Protein AF-A0A661DRB1-F1 (afdb_monomer_lite)

Radius of gyration: 15.3 Å; chains: 1; bounding box: 31×17×45 Å

Foldseek 3Di:
DVVLVCCLVVQDDDLVVQLVCCVPPVVVPVVSNVVSVVSNVVSVVVVVVSVVVVVVVVPDD

pLDDT: mean 92.49, std 9.77, range [51.19, 97.75]

Structure (mmCIF, N/CA/C/O backbone):
data_AF-A0A661DRB1-F1
#
_entry.id   AF-A0A661DRB1-F1
#
loop_
_atom_site.group_PDB
_atom_site.id
_atom_site.type_symbol
_atom_site.label_atom_id
_atom_site.label_alt_id
_atom_site.label_comp_id
_atom_site.label_asym_id
_atom_site.label_entity_id
_atom_site.label_seq_id
_atom_site.pdbx_PDB_ins_code
_atom_site.Cartn_x
_atom_site.Cartn_y
_atom_site.Cartn_z
_atom_site.occupancy
_atom_site.B_iso_or_equiv
_atom_site.auth_seq_id
_atom_site.auth_comp_id
_atom_site.auth_asym_id
_atom_site.auth_atom_id
_atom_site.pdbx_PDB_model_num
ATOM 1 N N . PRO A 1 1 ? -6.632 9.655 18.319 1.00 64.75 1 PRO A N 1
ATOM 2 C CA . PRO A 1 1 ? -6.899 10.101 16.927 1.00 64.75 1 PRO A CA 1
ATOM 3 C C . PRO A 1 1 ? -5.600 10.228 16.132 1.00 64.75 1 PRO A C 1
ATOM 5 O O . PRO A 1 1 ? -5.448 9.551 15.122 1.00 64.75 1 PRO A O 1
ATOM 8 N N . ASP A 1 2 ? -4.646 10.984 16.678 1.00 85.25 2 ASP A N 1
ATOM 9 C CA . ASP A 1 2 ? -3.382 11.326 16.013 1.00 85.25 2 ASP A CA 1
ATOM 10 C C . ASP A 1 2 ? -2.523 10.104 15.689 1.00 85.25 2 ASP A C 1
ATOM 12 O O . ASP A 1 2 ? -2.112 9.931 14.553 1.00 85.25 2 ASP A O 1
ATOM 16 N N . ILE A 1 3 ? -2.367 9.163 16.627 1.00 91.31 3 ILE A N 1
ATOM 1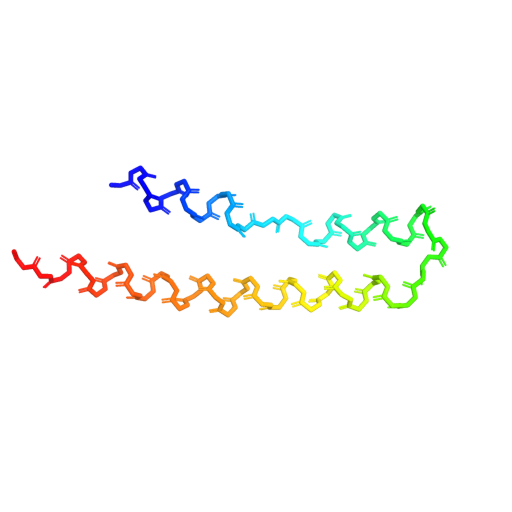7 C CA . ILE A 1 3 ? -1.573 7.940 16.398 1.00 91.31 3 ILE A CA 1
ATOM 18 C C . ILE A 1 3 ? -2.114 7.124 15.212 1.00 91.31 3 ILE A C 1
ATOM 20 O O . ILE A 1 3 ? -1.338 6.607 14.410 1.00 91.31 3 ILE A O 1
ATOM 24 N N . LYS A 1 4 ? -3.443 7.019 15.071 1.00 91.94 4 LYS A N 1
ATOM 25 C CA . LYS A 1 4 ? -4.074 6.276 13.967 1.00 91.94 4 LYS A CA 1
ATOM 26 C C . LYS A 1 4 ? -3.830 6.967 12.626 1.00 91.94 4 LYS A C 1
ATOM 28 O O . LYS A 1 4 ? -3.493 6.288 11.661 1.00 91.94 4 LYS A O 1
ATOM 33 N N . ALA A 1 5 ? -3.977 8.292 12.590 1.00 93.06 5 ALA A N 1
ATOM 34 C CA . ALA A 1 5 ? -3.719 9.099 11.402 1.00 93.06 5 ALA A CA 1
ATOM 35 C C . ALA A 1 5 ? -2.244 9.009 10.993 1.00 93.06 5 ALA A C 1
ATOM 37 O O . ALA A 1 5 ? -1.956 8.564 9.889 1.00 93.06 5 ALA A O 1
ATOM 38 N N . THR A 1 6 ? -1.315 9.273 11.915 1.00 95.44 6 THR A N 1
ATOM 39 C CA . THR A 1 6 ? 0.129 9.178 11.658 1.00 95.44 6 THR A CA 1
ATOM 40 C C . THR A 1 6 ? 0.546 7.777 11.206 1.00 95.44 6 THR A C 1
ATOM 42 O O . THR A 1 6 ? 1.364 7.647 10.301 1.00 95.44 6 THR A O 1
ATOM 45 N N . THR A 1 7 ? -0.035 6.714 11.777 1.00 95.06 7 THR A N 1
ATOM 46 C CA . THR A 1 7 ? 0.249 5.333 11.342 1.00 95.06 7 THR A CA 1
ATOM 47 C C . THR A 1 7 ? -0.153 5.108 9.883 1.00 95.06 7 THR A C 1
ATOM 49 O O . THR A 1 7 ? 0.607 4.509 9.124 1.00 95.06 7 THR A O 1
ATOM 52 N N . ILE A 1 8 ? -1.335 5.588 9.482 1.00 94.38 8 ILE A N 1
ATOM 53 C CA . ILE A 1 8 ? -1.828 5.466 8.105 1.00 94.38 8 ILE A CA 1
ATOM 54 C C . ILE A 1 8 ? -0.988 6.344 7.166 1.00 94.38 8 ILE A C 1
ATOM 56 O O . ILE A 1 8 ? -0.514 5.854 6.151 1.00 94.38 8 ILE A O 1
ATOM 60 N N . GLU A 1 9 ? -0.751 7.609 7.503 1.00 95.31 9 GLU A N 1
ATOM 61 C CA . GLU A 1 9 ? -0.043 8.561 6.636 1.00 95.31 9 GLU A CA 1
ATOM 62 C C . GLU A 1 9 ? 1.418 8.176 6.388 1.00 95.31 9 GLU A C 1
ATOM 64 O O . GLU A 1 9 ? 1.904 8.289 5.266 1.00 95.31 9 GLU A O 1
ATOM 69 N N . VAL A 1 10 ? 2.123 7.686 7.411 1.00 95.12 10 VAL A N 1
ATOM 70 C CA . VAL A 1 10 ? 3.518 7.241 7.263 1.00 95.12 10 VAL A CA 1
ATOM 71 C C . VAL A 1 10 ? 3.588 5.860 6.605 1.00 95.12 10 VAL A C 1
ATOM 73 O O . VAL A 1 10 ? 4.505 5.578 5.831 1.00 95.12 10 VAL A O 1
ATOM 76 N N . GLY A 1 11 ? 2.626 4.984 6.904 1.00 92.75 11 GLY A N 1
ATOM 77 C CA . GLY A 1 11 ? 2.583 3.623 6.375 1.00 92.75 11 GLY A CA 1
ATOM 78 C C . GLY A 1 11 ? 2.107 3.527 4.924 1.00 92.75 11 GLY A C 1
ATOM 79 O O . GLY A 1 11 ? 2.468 2.572 4.237 1.00 92.75 11 GLY A O 1
ATOM 80 N N . MET A 1 12 ? 1.311 4.488 4.447 1.00 95.69 12 MET A N 1
ATOM 81 C CA . MET A 1 12 ? 0.741 4.496 3.099 1.00 95.69 12 MET A CA 1
ATOM 82 C C . MET A 1 12 ? 1.465 5.499 2.204 1.00 95.69 12 MET A C 1
ATOM 84 O O . MET A 1 12 ? 1.294 6.708 2.324 1.00 95.69 12 MET A O 1
ATOM 88 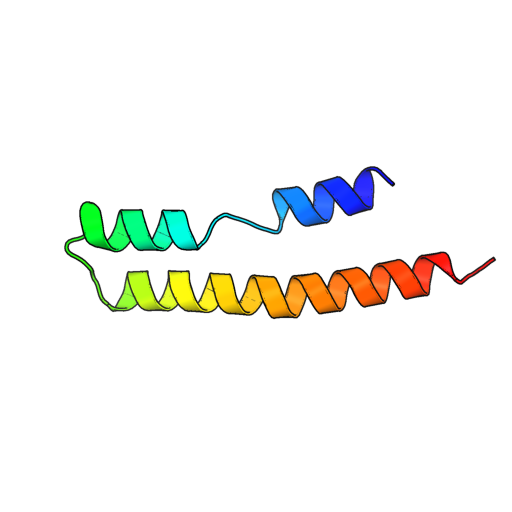N N . GLN A 1 13 ? 2.258 4.985 1.266 1.00 95.62 13 GLN A N 1
ATOM 89 C CA . GLN A 1 13 ? 3.029 5.806 0.335 1.00 95.62 13 GLN A CA 1
ATOM 90 C C . GLN A 1 13 ? 2.357 5.897 -1.037 1.00 95.62 13 GLN A C 1
ATOM 92 O O . GLN A 1 13 ? 1.496 5.093 -1.399 1.00 95.62 13 GLN A O 1
ATOM 97 N N . ASN A 1 14 ? 2.791 6.864 -1.848 1.00 95.81 14 ASN A N 1
ATOM 98 C CA . ASN A 1 14 ? 2.322 6.991 -3.222 1.00 95.81 14 ASN A CA 1
ATOM 99 C C . ASN A 1 14 ? 3.059 6.016 -4.156 1.00 95.81 14 ASN A C 1
ATOM 101 O O . ASN A 1 14 ? 4.037 6.368 -4.818 1.00 95.81 14 ASN A O 1
ATOM 105 N N . SER A 1 15 ? 2.552 4.787 -4.251 1.00 94.69 15 SER A N 1
ATOM 106 C CA . SER A 1 15 ? 3.095 3.766 -5.156 1.00 94.69 15 SER A CA 1
ATOM 107 C C . SER A 1 15 ? 2.956 4.130 -6.641 1.00 94.69 15 SER A C 1
ATOM 109 O O . SER A 1 15 ? 3.763 3.679 -7.449 1.00 94.69 15 SER A O 1
ATOM 111 N N . SER A 1 16 ? 1.989 4.976 -7.020 1.00 94.62 16 SER A N 1
ATOM 112 C CA . SER A 1 16 ? 1.835 5.421 -8.418 1.00 94.62 16 SER A CA 1
ATOM 113 C C . SER A 1 16 ? 2.976 6.343 -8.842 1.00 94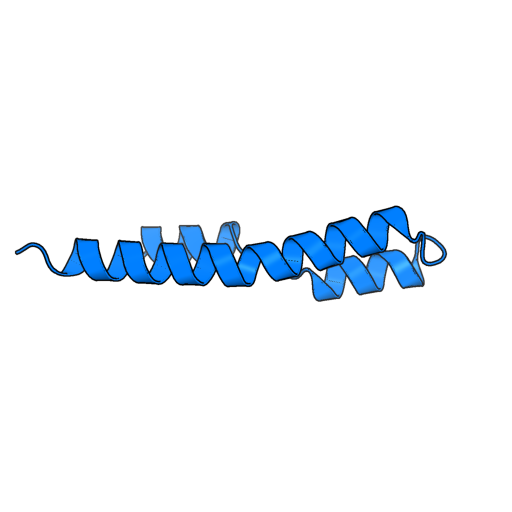.62 16 SER A C 1
ATOM 115 O O . SER A 1 16 ? 3.497 6.219 -9.948 1.00 94.62 16 SER A O 1
ATOM 117 N N . LEU A 1 17 ? 3.415 7.225 -7.939 1.00 97.25 17 LEU A N 1
ATOM 118 C CA . LEU A 1 17 ? 4.601 8.046 -8.162 1.00 97.25 17 LEU A CA 1
ATOM 119 C C . LEU A 1 17 ? 5.859 7.175 -8.286 1.00 97.25 17 LEU A C 1
ATOM 121 O O . LEU A 1 17 ? 6.670 7.413 -9.176 1.00 97.25 17 LEU A O 1
ATOM 125 N N . ALA A 1 18 ? 5.995 6.136 -7.456 1.00 96.62 18 ALA A N 1
ATOM 126 C CA . ALA A 1 18 ? 7.104 5.187 -7.566 1.00 96.62 18 ALA A CA 1
ATOM 127 C C . ALA A 1 18 ? 7.125 4.488 -8.938 1.00 96.62 18 ALA A C 1
ATOM 129 O O . ALA A 1 18 ? 8.163 4.461 -9.595 1.00 96.62 18 ALA A O 1
ATOM 130 N N . ILE A 1 19 ? 5.973 4.009 -9.423 1.00 97.25 19 ILE A N 1
ATOM 131 C CA . ILE A 1 19 ? 5.846 3.423 -10.767 1.00 97.25 19 ILE A CA 1
ATOM 132 C C . ILE A 1 19 ? 6.239 4.434 -11.855 1.00 97.25 19 ILE A C 1
ATOM 134 O O . ILE A 1 19 ? 6.997 4.095 -12.763 1.00 97.25 19 ILE A O 1
ATOM 138 N N . ALA A 1 20 ? 5.771 5.683 -11.765 1.00 97.62 20 ALA A N 1
ATOM 139 C CA . ALA A 1 20 ? 6.120 6.726 -12.730 1.00 97.62 20 ALA A CA 1
ATOM 140 C C . ALA A 1 20 ? 7.634 7.010 -12.763 1.00 97.62 20 ALA A C 1
ATOM 142 O O . ALA A 1 20 ? 8.210 7.213 -13.836 1.00 97.62 20 ALA A O 1
ATOM 143 N N . ILE A 1 21 ? 8.303 6.977 -11.607 1.00 97.62 21 ILE A N 1
ATOM 144 C CA . ILE A 1 21 ? 9.764 7.100 -11.514 1.00 97.62 21 ILE A CA 1
ATOM 145 C C . ILE A 1 21 ? 10.455 5.907 -12.187 1.00 97.62 21 ILE A C 1
ATOM 147 O O . ILE A 1 21 ? 11.394 6.118 -12.949 1.00 97.62 21 ILE A O 1
ATOM 151 N N . VAL A 1 22 ? 9.976 4.672 -11.986 1.00 97.69 22 VAL A N 1
ATOM 152 C CA . VAL A 1 22 ? 10.533 3.480 -12.660 1.00 97.69 22 VAL A CA 1
ATOM 153 C C . VAL A 1 22 ? 10.479 3.625 -14.182 1.00 97.69 22 VAL A C 1
ATOM 155 O O . VAL A 1 22 ? 11.487 3.435 -14.862 1.00 97.69 22 VAL A O 1
ATOM 158 N N . PHE A 1 23 ? 9.325 4.012 -14.726 1.00 96.62 23 PHE A N 1
ATOM 159 C CA . PHE A 1 23 ? 9.171 4.161 -16.174 1.00 96.62 23 PHE A CA 1
ATOM 160 C C . PHE A 1 23 ? 9.961 5.334 -16.758 1.00 96.62 23 PHE A C 1
ATOM 162 O O . PHE A 1 23 ? 10.449 5.228 -17.878 1.00 96.62 23 PHE A O 1
AT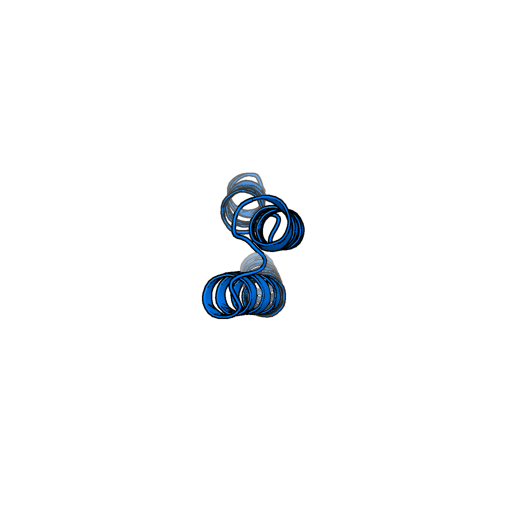OM 169 N N . SER A 1 24 ? 10.102 6.436 -16.019 1.00 97.31 24 SER A N 1
ATOM 170 C CA . SER A 1 24 ? 10.767 7.640 -16.533 1.00 97.31 24 SER A CA 1
ATOM 171 C C . SER A 1 24 ? 12.283 7.662 -16.322 1.00 97.31 24 SER A C 1
ATOM 173 O O . SER A 1 24 ? 12.985 8.219 -17.159 1.00 97.31 24 SER A O 1
ATOM 175 N N . GLN A 1 25 ? 12.794 7.080 -15.232 1.00 97.38 25 GLN A N 1
ATOM 176 C CA . GLN A 1 25 ? 14.210 7.185 -14.840 1.00 97.38 25 GLN A CA 1
ATOM 177 C C . GLN A 1 25 ? 14.980 5.863 -14.942 1.00 97.38 25 GLN A C 1
ATOM 179 O O . GLN A 1 25 ? 16.206 5.876 -15.011 1.00 97.38 25 GLN A O 1
ATOM 184 N N . PHE A 1 26 ? 14.286 4.723 -14.963 1.00 96.25 26 PHE A N 1
ATOM 185 C CA . PHE A 1 26 ? 14.899 3.390 -14.935 1.00 96.25 26 PHE A CA 1
ATOM 186 C C . PHE A 1 26 ? 14.509 2.552 -16.156 1.00 96.25 26 PHE A C 1
ATOM 188 O O . PHE A 1 26 ? 14.355 1.344 -16.043 1.00 96.25 26 PHE A O 1
ATOM 195 N N . ASN A 1 27 ? 14.290 3.183 -17.316 1.00 95.19 27 ASN A N 1
ATOM 196 C CA . ASN A 1 27 ? 13.921 2.516 -18.576 1.00 95.19 27 ASN A CA 1
ATOM 197 C C . ASN A 1 27 ? 12.705 1.569 -18.485 1.00 95.19 27 ASN A C 1
ATOM 199 O O . ASN A 1 27 ? 12.534 0.700 -19.336 1.00 95.19 27 ASN A O 1
ATOM 203 N N . GLY A 1 28 ? 11.856 1.716 -17.462 1.00 93.94 28 GLY A N 1
ATOM 204 C CA . GLY A 1 28 ? 10.728 0.814 -17.254 1.00 93.94 28 GLY A CA 1
ATOM 205 C C . GLY A 1 28 ? 11.129 -0.610 -16.871 1.00 93.94 28 GLY A C 1
ATOM 206 O O . GLY A 1 28 ? 10.429 -1.544 -17.257 1.00 93.94 28 GLY A O 1
ATOM 207 N N . GLU A 1 29 ? 12.219 -0.787 -16.115 1.00 97.62 29 GLU A N 1
ATOM 208 C CA . GLU A 1 29 ? 12.641 -2.104 -15.625 1.00 97.62 29 GLU A CA 1
ATOM 209 C C . GLU A 1 29 ? 11.485 -2.866 -14.958 1.00 97.62 29 GLU A C 1
ATOM 211 O O . GLU A 1 29 ? 10.935 -2.466 -13.921 1.00 97.62 29 GLU A O 1
ATOM 216 N N . ALA A 1 30 ? 11.126 -4.004 -15.555 1.00 94.69 30 ALA A N 1
ATOM 217 C CA . ALA A 1 30 ? 9.902 -4.727 -15.224 1.00 94.69 30 ALA A CA 1
ATOM 218 C C . ALA A 1 30 ? 9.876 -5.201 -13.763 1.00 94.69 30 ALA A C 1
ATOM 220 O O . ALA A 1 30 ? 8.833 -5.146 -13.112 1.00 94.69 30 ALA A O 1
ATOM 221 N N . GLY A 1 31 ? 11.025 -5.614 -13.216 1.00 96.94 31 GLY A N 1
ATOM 222 C CA . GLY A 1 31 ? 11.129 -6.049 -11.820 1.00 96.94 31 GLY A CA 1
ATOM 223 C C . GLY A 1 31 ? 10.809 -4.931 -10.822 1.00 96.94 31 GLY A C 1
ATOM 224 O O . GLY A 1 31 ? 10.070 -5.144 -9.862 1.00 96.94 31 GLY A O 1
ATOM 225 N N . MET A 1 32 ? 11.299 -3.715 -11.076 1.00 97.06 32 MET A N 1
ATOM 226 C CA . MET A 1 32 ? 11.052 -2.556 -10.211 1.00 97.06 32 MET A CA 1
ATOM 227 C C . MET A 1 32 ? 9.594 -2.092 -10.289 1.00 97.06 32 MET A C 1
ATOM 229 O O . MET A 1 32 ? 8.987 -1.741 -9.270 1.00 97.06 32 MET A O 1
ATOM 233 N N . ALA A 1 33 ? 9.015 -2.123 -11.493 1.00 96.00 33 ALA A N 1
ATOM 234 C CA . ALA A 1 33 ? 7.615 -1.782 -11.713 1.00 96.00 33 ALA A CA 1
ATOM 235 C C . ALA A 1 33 ? 6.689 -2.777 -10.998 1.00 96.00 33 ALA A C 1
ATOM 237 O O . ALA A 1 33 ? 5.728 -2.366 -10.348 1.00 96.00 33 ALA A O 1
ATOM 238 N N . LEU A 1 34 ? 7.017 -4.073 -11.050 1.00 97.00 34 LEU A N 1
ATOM 239 C CA . LEU A 1 34 ? 6.244 -5.133 -10.406 1.00 97.00 34 LEU A CA 1
ATOM 240 C C . LEU A 1 34 ? 6.263 -5.010 -8.879 1.00 97.00 34 LEU A C 1
ATOM 242 O O . LEU A 1 34 ? 5.209 -5.109 -8.254 1.00 97.00 34 LEU A O 1
ATOM 246 N N . ILE A 1 35 ? 7.421 -4.712 -8.279 1.00 96.38 35 ILE A N 1
ATOM 247 C CA . ILE A 1 35 ? 7.524 -4.443 -6.834 1.00 96.38 35 ILE A CA 1
ATOM 248 C C . ILE A 1 35 ? 6.678 -3.222 -6.454 1.00 96.38 35 ILE A C 1
ATOM 250 O O . ILE A 1 35 ? 5.915 -3.278 -5.490 1.00 96.38 35 ILE A O 1
ATOM 254 N N . SER A 1 36 ? 6.759 -2.137 -7.229 1.00 96.31 36 SER A N 1
ATOM 255 C CA . SER A 1 36 ? 6.006 -0.906 -6.947 1.00 96.31 36 SER A CA 1
ATOM 256 C C . SER A 1 36 ? 4.488 -1.115 -7.066 1.00 96.31 36 SER A C 1
ATOM 258 O O . SER A 1 36 ? 3.727 -0.651 -6.215 1.00 96.31 36 SER A O 1
ATOM 260 N N . ALA A 1 37 ? 4.036 -1.868 -8.074 1.00 96.06 37 ALA A N 1
ATOM 261 C CA . ALA A 1 37 ? 2.630 -2.238 -8.255 1.00 96.06 37 ALA A CA 1
ATOM 262 C C . ALA A 1 37 ? 2.124 -3.187 -7.158 1.00 96.06 37 ALA A C 1
ATOM 264 O O . ALA A 1 37 ? 1.017 -3.017 -6.634 1.00 96.06 37 ALA A O 1
ATOM 265 N N . PHE A 1 38 ? 2.947 -4.162 -6.766 1.00 97.19 38 PHE A N 1
ATOM 266 C CA . PHE A 1 38 ? 2.636 -5.062 -5.661 1.00 97.19 38 PHE A CA 1
ATOM 267 C C . PHE A 1 38 ? 2.484 -4.291 -4.346 1.00 97.19 38 PHE A C 1
ATOM 269 O O . PHE A 1 38 ? 1.514 -4.502 -3.620 1.00 97.19 38 PHE A O 1
ATOM 276 N N . TRP A 1 39 ? 3.382 -3.340 -4.074 1.00 95.69 39 TRP A N 1
ATOM 277 C CA . TRP A 1 39 ? 3.312 -2.508 -2.874 1.00 95.69 39 TRP A CA 1
ATOM 278 C C . TRP A 1 39 ? 2.034 -1.661 -2.826 1.00 95.69 39 TRP A C 1
ATOM 280 O O . TRP A 1 39 ? 1.373 -1.602 -1.791 1.00 95.69 39 TRP A O 1
ATOM 290 N N . GLY A 1 40 ? 1.609 -1.103 -3.965 1.00 95.69 40 GLY A N 1
ATOM 291 C CA . GLY A 1 40 ? 0.324 -0.404 -4.073 1.00 95.69 40 GLY A CA 1
ATOM 292 C C . GLY A 1 40 ? -0.880 -1.303 -3.769 1.00 95.69 40 GLY A C 1
ATOM 293 O O . GLY A 1 40 ? -1.790 -0.904 -3.043 1.00 95.69 40 GLY A O 1
ATOM 294 N N . THR A 1 41 ? -0.862 -2.548 -4.251 1.00 96.62 41 THR A N 1
ATOM 295 C CA . THR A 1 41 ? -1.913 -3.534 -3.941 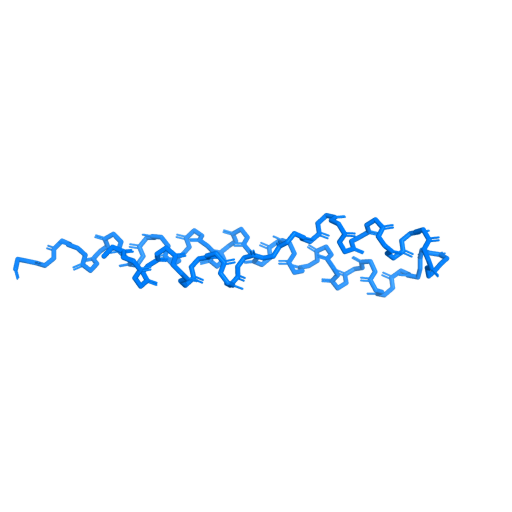1.00 96.62 41 THR A CA 1
ATOM 296 C C . THR A 1 41 ? -1.921 -3.878 -2.451 1.00 96.62 41 THR A C 1
ATOM 298 O O . THR A 1 41 ? -2.976 -3.898 -1.812 1.00 96.62 41 THR A O 1
ATOM 301 N N . TRP A 1 42 ? -0.738 -4.093 -1.869 1.00 96.31 42 TRP A N 1
ATOM 302 C CA . TRP A 1 42 ? -0.588 -4.374 -0.445 1.00 96.31 42 TRP A CA 1
ATOM 303 C C . TRP A 1 42 ? -1.097 -3.230 0.434 1.00 96.31 42 TRP A C 1
ATOM 305 O O . TRP A 1 42 ? -1.752 -3.484 1.444 1.00 96.31 42 TRP A O 1
ATOM 315 N N . HIS A 1 43 ? -0.867 -1.975 0.050 1.00 96.25 43 HIS A N 1
ATOM 316 C CA . HIS A 1 43 ? -1.394 -0.809 0.757 1.00 96.25 43 HIS A CA 1
ATOM 317 C C . HIS A 1 43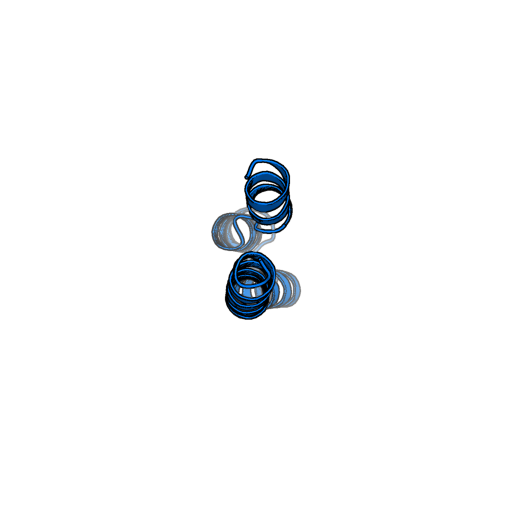 ? -2.925 -0.814 0.851 1.00 96.25 43 HIS A C 1
ATOM 319 O O . HIS A 1 43 ? -3.464 -0.550 1.923 1.00 96.25 43 HIS A O 1
ATOM 325 N N . ILE A 1 44 ? -3.640 -1.187 -0.213 1.00 96.12 44 ILE A N 1
ATOM 326 C CA . ILE A 1 44 ? -5.110 -1.271 -0.182 1.00 96.12 44 ILE A CA 1
ATOM 327 C C . ILE A 1 44 ? -5.569 -2.350 0.808 1.00 96.12 44 ILE A C 1
ATOM 329 O O . ILE A 1 44 ? -6.434 -2.099 1.650 1.00 96.12 44 ILE A O 1
ATOM 333 N N . VAL A 1 45 ? -4.966 -3.541 0.739 1.00 97.75 45 VAL A N 1
ATOM 334 C CA . VAL A 1 45 ? -5.330 -4.678 1.601 1.00 97.75 45 VAL A CA 1
ATOM 335 C C . VAL A 1 45 ? -5.007 -4.383 3.067 1.00 97.75 45 VAL A C 1
ATOM 337 O O . VAL A 1 45 ? -5.874 -4.498 3.933 1.00 97.75 45 VAL A O 1
ATOM 340 N N . SER A 1 46 ? -3.771 -3.973 3.355 1.00 96.56 46 SER A N 1
ATOM 341 C CA . SER A 1 46 ? -3.312 -3.678 4.717 1.00 96.56 46 SER A CA 1
ATOM 342 C C . SER A 1 46 ? -4.003 -2.451 5.314 1.00 96.56 46 SER A C 1
ATOM 344 O O . SER A 1 46 ? -4.394 -2.495 6.478 1.00 96.56 46 SER A O 1
ATOM 346 N N . GLY A 1 47 ? -4.235 -1.396 4.527 1.00 96.19 47 GLY A N 1
ATOM 347 C CA . GLY A 1 47 ? -4.954 -0.197 4.958 1.00 96.19 47 GLY A CA 1
ATOM 348 C C . GLY A 1 47 ? -6.402 -0.498 5.341 1.00 96.19 47 GLY A C 1
ATOM 349 O O . GLY A 1 47 ? -6.862 -0.063 6.397 1.00 96.19 47 GLY A O 1
ATOM 350 N N . LEU A 1 48 ? -7.103 -1.318 4.548 1.00 96.75 48 LEU A N 1
ATOM 351 C CA . LEU A 1 48 ? -8.459 -1.759 4.876 1.00 96.75 48 LEU A CA 1
ATOM 352 C C . LEU A 1 48 ? -8.487 -2.618 6.148 1.00 96.75 48 LEU A C 1
ATOM 354 O O . LEU A 1 48 ? -9.315 -2.384 7.031 1.00 96.75 48 LEU A O 1
ATOM 358 N N . LEU A 1 49 ? -7.575 -3.588 6.267 1.00 96.75 49 LEU A N 1
ATOM 359 C CA . LEU A 1 49 ? -7.463 -4.423 7.465 1.00 96.75 49 LEU A CA 1
ATOM 360 C C . LEU A 1 49 ? -7.191 -3.576 8.714 1.00 96.75 49 LEU A C 1
ATOM 362 O O . LEU A 1 49 ? -7.870 -3.744 9.727 1.00 96.75 49 LEU A O 1
ATOM 366 N N . LEU A 1 50 ? -6.250 -2.633 8.636 1.00 95.62 50 LEU A N 1
ATOM 367 C CA . LEU A 1 50 ? -5.899 -1.755 9.748 1.00 95.62 50 LEU A CA 1
ATOM 368 C C . LEU A 1 50 ? -7.066 -0.840 10.139 1.00 95.62 50 LEU A C 1
ATOM 370 O O . LEU A 1 50 ? -7.361 -0.701 11.326 1.00 95.62 50 LEU A O 1
ATOM 374 N N . ALA A 1 51 ? -7.789 -0.284 9.163 1.00 94.38 51 ALA A N 1
ATOM 375 C CA . ALA A 1 51 ? -8.983 0.519 9.414 1.00 94.38 51 ALA A CA 1
ATOM 376 C C . ALA A 1 51 ? -10.075 -0.284 10.147 1.00 94.38 51 ALA A C 1
ATOM 378 O O . ALA A 1 51 ? -10.683 0.215 11.098 1.00 94.38 51 ALA A O 1
ATOM 379 N N . ILE A 1 52 ? -10.296 -1.546 9.758 1.00 95.19 52 ILE A N 1
ATOM 380 C CA . ILE A 1 52 ? -11.241 -2.445 10.439 1.00 95.19 52 ILE A CA 1
ATOM 381 C C . ILE A 1 52 ? -10.778 -2.740 11.871 1.00 95.19 52 ILE A C 1
ATOM 383 O O . ILE A 1 52 ? -11.592 -2.705 12.796 1.00 95.19 52 ILE A O 1
ATOM 387 N N . LEU A 1 53 ? -9.488 -3.014 12.079 1.00 94.31 53 LEU A N 1
ATOM 388 C CA . LEU A 1 53 ? -8.933 -3.274 13.410 1.00 94.31 53 LEU A CA 1
ATOM 389 C C . LEU A 1 53 ? -9.080 -2.061 14.331 1.00 94.31 53 LEU A C 1
ATOM 391 O O . LEU A 1 53 ? -9.595 -2.201 15.440 1.00 94.31 53 LEU A O 1
ATOM 395 N N . PHE A 1 54 ? -8.719 -0.869 13.855 1.00 93.19 54 PHE A N 1
ATOM 396 C CA . PHE A 1 54 ? -8.892 0.371 14.608 1.00 93.19 54 PHE A CA 1
ATOM 397 C C . PHE A 1 54 ? -10.360 0.632 14.946 1.00 93.19 54 PHE A C 1
ATOM 399 O O . PHE A 1 54 ? -10.664 0.973 16.085 1.00 93.19 54 PHE A O 1
ATOM 406 N N . ARG A 1 55 ? -11.287 0.380 14.012 1.00 91.38 55 ARG A N 1
ATOM 407 C CA . ARG A 1 55 ? -12.726 0.479 14.289 1.00 91.38 55 ARG A CA 1
ATOM 408 C C . ARG A 1 55 ? -13.170 -0.476 15.401 1.00 91.38 55 ARG A C 1
ATOM 410 O O . ARG A 1 55 ? -13.960 -0.082 16.251 1.00 91.38 55 ARG A O 1
ATOM 417 N N . ARG A 1 56 ? -12.674 -1.719 15.407 1.00 90.06 56 ARG A N 1
ATOM 418 C CA . ARG A 1 56 ? -13.006 -2.715 16.444 1.00 90.06 56 ARG A CA 1
ATOM 419 C C . ARG A 1 56 ? -12.417 -2.365 17.810 1.00 90.06 56 ARG A C 1
ATOM 421 O O . ARG A 1 56 ? -13.013 -2.714 18.829 1.00 90.06 56 ARG A O 1
ATOM 428 N N . TRP A 1 57 ? -11.265 -1.703 17.846 1.00 86.06 57 TRP A N 1
ATOM 429 C CA . TRP A 1 57 ? -10.669 -1.225 19.093 1.00 86.06 57 TRP A CA 1
ATOM 430 C C . TRP A 1 57 ? -11.396 -0.013 19.675 1.00 86.06 57 TRP A C 1
ATOM 432 O O . TRP A 1 57 ? -11.513 0.054 20.892 1.00 86.06 57 TRP A O 1
ATOM 442 N N . GLU A 1 58 ? -11.971 0.863 18.846 1.00 75.19 58 GLU A N 1
ATOM 443 C CA . GLU A 1 58 ? -12.830 1.960 19.326 1.00 75.19 58 GLU A CA 1
ATOM 444 C C . GLU A 1 58 ? -14.118 1.460 20.000 1.00 75.19 58 GLU A C 1
ATOM 446 O O . GLU A 1 58 ? -14.694 2.149 20.830 1.00 75.19 58 GLU A O 1
ATOM 451 N N . SER A 1 59 ? -14.598 0.268 19.629 1.00 60.53 59 SER A N 1
ATOM 452 C CA . SER A 1 59 ? -15.850 -0.303 20.147 1.00 60.53 59 SER A CA 1
ATOM 453 C C . SER A 1 59 ? -15.734 -0.997 21.513 1.00 60.53 59 SER A C 1
ATOM 455 O O . SER A 1 59 ? -16.708 -1.604 21.959 1.00 60.53 59 SER A O 1
ATOM 457 N N . LYS A 1 60 ? -14.577 -0.933 22.185 1.00 51.19 60 LYS A N 1
ATOM 458 C CA . LYS A 1 60 ? -14.490 -1.292 23.608 1.00 51.19 60 LYS A CA 1
ATOM 459 C C . LYS A 1 60 ? -14.791 -0.041 24.452 1.00 51.19 60 LYS A C 1
ATOM 461 O O . LYS A 1 60 ? -14.131 0.965 24.207 1.00 51.19 60 LYS A O 1
ATOM 466 N N . PRO A 1 61 ? -15.774 -0.090 25.375 1.00 57.09 61 PRO A N 1
ATOM 467 C CA . PRO A 1 61 ? -16.053 1.016 26.291 1.00 57.09 61 PRO A CA 1
ATOM 468 C C . PRO A 1 61 ? -14.870 1.301 27.221 1.00 57.09 61 PRO A C 1
ATOM 470 O O . PRO A 1 61 ? -14.088 0.357 27.493 1.00 57.09 61 PRO A O 1
#

Secondary structure (DSSP, 8-state):
-HHHHHHHHHH---HHHHHHHHHHHSTT-HHHHHHHHHHHHHHHHHHHHHHHHHHHHHT--

Sequence (61 aa):
PDIKATTIEVGMQNSSLAIAIVFSQFNGEAGMALISAFWGTWHIVSGLLLAILFRRWESKP